Protein AF-A0A2V9Z0J6-F1 (afdb_monomer_lite)

Secondary structure (DSSP, 8-state):
-HHHHHHHHHHHHHHHHHHGGG--SHHHHHHHHHHHHHHHHHHHHHHHHHHHHHS-HHHHHHHHHHHHHHHHHHHHHHHHHHHHHHHHH-TTHHHHHHHHHHHHHHHHHHHSPPPPTTTT--SPP-HHHH-HHHHTT-HHHHHHHHHHHHHHHHHHHHHHHHHHHHHHHH---TT--

Radius of gyration: 19.75 Å; chains: 1; bounding box: 52×32×48 Å

Foldseek 3Di:
DLLLLLLVLLLQLLVLLLCCLVDDDPVSNVVSVVSNVVSVVSCVVRVLQQQQLVDAPVCSVVSVVVVVVCVVVCVVVLVVVQVVCCVPVNNSRS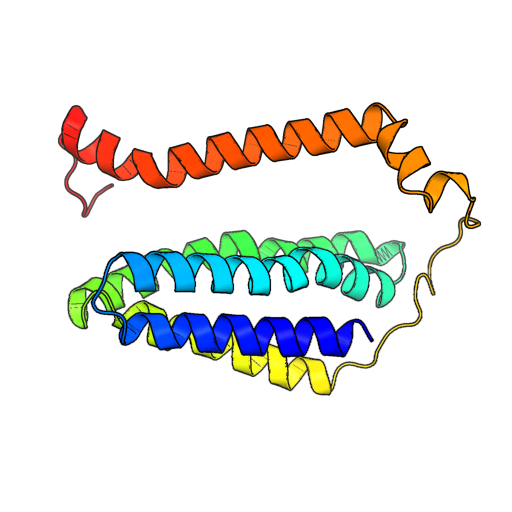SNVVSVVSNVVSVVSVVDDRGDGCPNPPDDDDPLVPDPVNLVPDVVNVCVVVVVVVVVVVVVVCVVCVLVCCCPVVVDDSVRD

Structure (mmCIF, N/CA/C/O backbone):
data_AF-A0A2V9Z0J6-F1
#
_entry.id   AF-A0A2V9Z0J6-F1
#
loop_
_atom_site.group_PDB
_atom_site.id
_atom_site.type_symbol
_atom_site.label_atom_id
_atom_site.label_alt_id
_atom_site.label_comp_id
_atom_site.label_asym_id
_atom_site.label_entity_id
_atom_site.label_seq_id
_atom_site.pdbx_PDB_ins_code
_atom_site.Cartn_x
_atom_site.Cartn_y
_atom_site.Cartn_z
_atom_site.occupancy
_atom_site.B_iso_or_equiv
_atom_site.auth_seq_id
_atom_site.auth_comp_id
_atom_site.auth_asym_id
_atom_site.auth_atom_id
_atom_site.pdbx_PDB_model_num
ATOM 1 N N . SER A 1 1 ? -18.120 6.192 2.883 1.00 84.44 1 SER A N 1
ATOM 2 C CA . SER A 1 1 ? -18.011 4.731 3.085 1.00 84.44 1 SER A CA 1
ATOM 3 C C . SER A 1 1 ? -16.566 4.330 2.856 1.00 84.44 1 SER A C 1
ATOM 5 O O . SER A 1 1 ? -15.994 4.741 1.849 1.00 84.44 1 SER A O 1
ATOM 7 N N . ARG A 1 2 ? -15.948 3.617 3.806 1.00 89.06 2 ARG A N 1
ATOM 8 C CA . ARG A 1 2 ? -14.545 3.179 3.700 1.00 89.06 2 ARG A CA 1
ATOM 9 C C . ARG A 1 2 ? -14.374 2.149 2.594 1.00 89.06 2 ARG A C 1
ATOM 11 O O . ARG A 1 2 ? -13.389 2.219 1.867 1.00 89.06 2 ARG A O 1
ATOM 18 N N . ARG A 1 3 ? -15.375 1.287 2.401 1.00 91.69 3 ARG A N 1
ATOM 19 C CA . ARG A 1 3 ? -15.438 0.324 1.299 1.00 91.69 3 ARG A CA 1
ATOM 20 C C . ARG A 1 3 ? -15.219 0.986 -0.059 1.00 91.69 3 ARG A C 1
ATOM 22 O O . ARG A 1 3 ? -14.385 0.535 -0.834 1.00 91.69 3 ARG A O 1
ATOM 29 N N . LEU A 1 4 ? -15.943 2.074 -0.337 1.00 91.75 4 LEU A N 1
ATOM 30 C CA . LEU A 1 4 ? -15.812 2.788 -1.610 1.00 91.75 4 LEU A CA 1
ATOM 31 C C . LEU A 1 4 ? -14.433 3.425 -1.782 1.00 91.75 4 LEU A C 1
ATOM 33 O O . LEU A 1 4 ? -13.906 3.409 -2.886 1.00 91.75 4 LEU A O 1
ATOM 37 N N . ILE A 1 5 ? -13.833 3.951 -0.711 1.00 92.75 5 ILE A N 1
ATOM 38 C CA . ILE A 1 5 ? -12.494 4.548 -0.796 1.00 92.75 5 ILE A CA 1
ATOM 39 C C . ILE A 1 5 ? -11.451 3.470 -1.107 1.00 92.75 5 ILE A C 1
ATOM 41 O O . ILE A 1 5 ? -10.625 3.672 -1.990 1.00 92.75 5 ILE A O 1
ATOM 45 N N . ILE A 1 6 ? -11.534 2.308 -0.449 1.00 93.25 6 ILE A N 1
ATOM 46 C CA . ILE A 1 6 ? -10.669 1.153 -0.730 1.00 93.25 6 ILE A CA 1
ATOM 47 C C . ILE A 1 6 ? -10.839 0.704 -2.189 1.00 93.25 6 ILE A C 1
ATOM 49 O O . ILE A 1 6 ? -9.846 0.530 -2.891 1.00 93.25 6 ILE A O 1
ATOM 53 N N . ALA A 1 7 ? -12.080 0.550 -2.662 1.00 93.50 7 ALA A N 1
ATOM 54 C CA . ALA A 1 7 ? -12.358 0.087 -4.021 1.00 93.50 7 ALA A CA 1
ATOM 55 C C . ALA A 1 7 ? -11.883 1.083 -5.094 1.00 93.50 7 ALA A C 1
ATOM 57 O O . ALA A 1 7 ? -11.224 0.685 -6.052 1.00 93.50 7 ALA A O 1
ATOM 58 N N . LEU A 1 8 ? -12.176 2.377 -4.926 1.00 93.50 8 LEU A N 1
ATOM 59 C CA . LEU A 1 8 ? -11.741 3.424 -5.855 1.00 93.50 8 LEU A CA 1
ATOM 60 C C . LEU A 1 8 ? -10.223 3.605 -5.834 1.00 93.50 8 LEU A C 1
ATOM 62 O O . LEU A 1 8 ? -9.625 3.757 -6.895 1.00 93.50 8 LEU A O 1
ATOM 66 N N . GLY A 1 9 ? -9.600 3.546 -4.655 1.00 93.19 9 GLY A N 1
ATOM 67 C CA . GLY A 1 9 ? -8.147 3.581 -4.507 1.00 93.19 9 GLY A CA 1
ATOM 68 C C . GLY A 1 9 ? -7.477 2.419 -5.238 1.00 93.19 9 GLY A C 1
ATOM 69 O O . GLY A 1 9 ? -6.580 2.652 -6.048 1.00 93.19 9 GLY A O 1
ATOM 70 N N . ALA A 1 10 ? -7.975 1.195 -5.023 1.00 93.50 10 ALA A N 1
ATOM 71 C CA . ALA A 1 10 ? -7.508 -0.020 -5.694 1.00 93.50 10 ALA A CA 1
ATOM 72 C C . ALA A 1 10 ? -7.651 0.057 -7.211 1.00 93.50 10 ALA A C 1
ATOM 74 O O . ALA A 1 10 ? -6.696 -0.198 -7.942 1.00 93.50 10 ALA A O 1
ATOM 75 N N . PHE A 1 11 ? -8.817 0.489 -7.689 1.00 94.38 11 PHE A N 1
ATOM 76 C CA . PHE A 1 11 ? -9.059 0.679 -9.113 1.00 94.38 11 PHE A CA 1
ATOM 77 C C . PHE A 1 11 ? -8.111 1.727 -9.715 1.00 94.38 11 PHE A C 1
ATOM 79 O O . PHE A 1 11 ? -7.508 1.496 -10.765 1.00 94.38 11 PHE A O 1
ATOM 86 N N . ALA A 1 12 ? -7.946 2.866 -9.036 1.00 93.75 12 ALA A N 1
ATOM 87 C CA . ALA A 1 12 ? -7.105 3.961 -9.497 1.00 93.75 12 ALA A CA 1
ATOM 88 C C . ALA A 1 12 ? -5.625 3.560 -9.559 1.00 93.75 12 ALA A C 1
ATOM 90 O O . ALA A 1 12 ? -5.009 3.720 -10.616 1.00 93.75 12 ALA A O 1
ATOM 91 N N . TRP A 1 13 ? -5.045 2.995 -8.489 1.00 94.19 13 TRP A N 1
ATOM 92 C CA . TRP A 1 13 ? -3.629 2.604 -8.523 1.00 94.19 13 TRP A CA 1
ATOM 93 C C . TRP A 1 13 ? -3.385 1.482 -9.530 1.00 94.19 13 TRP A C 1
ATOM 95 O O . TRP A 1 13 ? -2.330 1.472 -10.166 1.00 94.19 13 TRP A O 1
ATOM 105 N N . SER A 1 14 ? -4.334 0.556 -9.709 1.00 94.12 14 SER A N 1
ATOM 106 C CA . SER A 1 14 ? -4.216 -0.515 -10.701 1.00 94.12 14 SER A CA 1
ATOM 107 C C . SER A 1 14 ? -4.211 0.041 -12.116 1.00 94.12 14 SER A C 1
ATOM 109 O O . SER A 1 14 ? -3.349 -0.331 -12.913 1.00 94.12 14 SER A O 1
ATOM 111 N N . GLY A 1 15 ? -5.107 0.985 -12.414 1.00 94.38 15 GLY A N 1
ATOM 112 C CA . GLY A 1 15 ? -5.129 1.684 -13.697 1.00 94.38 15 GLY A CA 1
ATOM 113 C C . GLY A 1 15 ? -3.823 2.425 -13.968 1.00 94.38 15 GLY A C 1
ATOM 114 O O . GLY A 1 15 ? -3.208 2.228 -15.014 1.00 94.38 15 GLY A O 1
ATOM 115 N N . VAL A 1 16 ? -3.338 3.210 -13.003 1.00 94.31 16 VAL A N 1
ATOM 116 C CA . VAL A 1 16 ? -2.062 3.934 -13.145 1.00 94.31 16 VAL A CA 1
ATOM 117 C C . VAL A 1 16 ? -0.875 2.968 -13.265 1.00 94.31 16 VAL A C 1
ATOM 119 O O . VAL A 1 16 ? 0.040 3.205 -14.056 1.00 94.31 16 VAL A O 1
ATOM 122 N N . THR A 1 17 ? -0.899 1.842 -12.549 1.00 93.50 17 THR A N 1
ATOM 123 C CA . THR A 1 17 ? 0.115 0.787 -12.674 1.00 93.50 17 THR A CA 1
ATOM 124 C C . THR A 1 17 ? 0.150 0.229 -14.093 1.00 93.50 17 THR A C 1
ATOM 126 O O . THR A 1 17 ? 1.233 0.185 -14.672 1.00 93.50 17 THR A O 1
ATOM 129 N N . LEU A 1 18 ? -0.998 -0.093 -14.699 1.00 93.44 18 LEU A N 1
ATOM 130 C CA . LEU A 1 18 ? -1.055 -0.535 -16.099 1.00 93.44 18 LEU A CA 1
ATOM 131 C C . LEU A 1 18 ? -0.538 0.533 -17.071 1.00 93.44 18 LEU A C 1
ATOM 133 O O . LEU A 1 18 ? 0.217 0.215 -17.992 1.00 93.44 18 LEU A O 1
ATOM 137 N N . LEU A 1 19 ? -0.896 1.803 -16.845 1.00 91.06 19 LEU A N 1
ATOM 138 C CA . LEU A 1 19 ? -0.461 2.922 -17.689 1.00 91.06 19 LEU A CA 1
ATOM 139 C C . LEU A 1 19 ? 1.064 3.063 -17.746 1.00 91.06 19 LEU A C 1
ATOM 141 O O . LEU A 1 19 ? 1.592 3.537 -18.751 1.00 91.06 19 LEU A O 1
ATOM 145 N N . THR A 1 20 ? 1.781 2.581 -16.727 1.00 90.19 20 THR A N 1
ATOM 146 C CA . THR A 1 20 ? 3.251 2.516 -16.710 1.00 90.19 20 THR A CA 1
ATOM 147 C C . THR A 1 20 ? 3.835 1.895 -17.973 1.00 90.19 20 THR A C 1
ATOM 149 O O . THR A 1 20 ? 4.850 2.376 -18.478 1.00 90.19 20 THR A O 1
ATOM 152 N N . ALA A 1 21 ? 3.209 0.837 -18.492 1.00 89.25 21 ALA A N 1
ATOM 153 C CA . ALA A 1 21 ? 3.713 0.128 -19.661 1.00 89.25 21 ALA A CA 1
ATOM 154 C C . ALA A 1 21 ? 3.747 1.019 -20.917 1.00 89.25 21 ALA A C 1
ATOM 156 O O . ALA A 1 21 ? 4.531 0.765 -21.825 1.00 89.25 21 ALA A O 1
ATOM 157 N N . PHE A 1 22 ? 2.966 2.099 -20.960 1.00 90.06 22 PHE A N 1
ATOM 158 C CA . PHE A 1 22 ? 2.857 2.996 -22.115 1.00 90.06 22 PHE A CA 1
ATOM 159 C C . PHE A 1 22 ? 3.637 4.304 -21.944 1.00 90.06 22 PHE A C 1
ATOM 161 O O . PHE A 1 22 ? 3.583 5.183 -22.804 1.00 90.06 22 PHE A O 1
ATOM 168 N N . VAL A 1 23 ? 4.382 4.450 -20.849 1.00 91.75 23 VAL A N 1
ATOM 169 C CA . VAL A 1 23 ? 5.184 5.645 -20.586 1.00 91.75 23 VAL A CA 1
ATOM 170 C C . VAL A 1 23 ? 6.503 5.597 -21.361 1.00 91.75 23 VAL A C 1
ATOM 172 O O . VAL A 1 23 ? 7.165 4.559 -21.427 1.00 91.75 23 VAL A O 1
ATOM 175 N N . HIS A 1 24 ? 6.885 6.740 -21.940 1.00 90.31 24 HIS A N 1
ATOM 176 C CA . HIS A 1 24 ? 8.091 6.899 -22.766 1.00 90.31 24 HIS A CA 1
ATOM 177 C C . HIS A 1 24 ? 9.022 8.031 -22.304 1.00 90.31 24 HIS A C 1
ATOM 179 O O . HIS A 1 24 ? 10.108 8.176 -22.855 1.00 90.31 24 HIS A O 1
ATOM 185 N N . SER A 1 25 ? 8.633 8.817 -21.295 1.00 93.75 25 SER A N 1
ATOM 186 C CA . SER A 1 25 ? 9.446 9.904 -20.741 1.00 93.75 25 SER A CA 1
ATOM 187 C C . SER A 1 25 ? 9.616 9.763 -19.231 1.00 93.75 25 SER A C 1
ATOM 189 O O . SER A 1 25 ? 8.774 9.180 -18.543 1.00 93.75 25 SER A O 1
ATOM 191 N N . TYR A 1 26 ? 10.717 10.308 -18.713 1.00 91.38 26 TYR A N 1
ATOM 192 C CA . TYR A 1 26 ? 11.016 10.288 -17.284 1.00 91.38 26 TYR A CA 1
ATOM 193 C C . TYR A 1 26 ? 9.963 11.048 -16.468 1.00 91.38 26 TYR A C 1
ATOM 195 O O . TYR A 1 26 ? 9.464 10.516 -15.482 1.00 91.38 26 TYR A O 1
ATOM 203 N N . ASP A 1 27 ? 9.554 12.237 -16.914 1.00 94.81 27 ASP A N 1
ATOM 204 C CA . ASP A 1 27 ? 8.589 13.066 -16.180 1.00 94.81 27 ASP A CA 1
ATOM 205 C C . ASP A 1 27 ? 7.222 12.385 -16.062 1.00 94.81 27 ASP A C 1
ATOM 207 O O . ASP A 1 27 ? 6.603 12.386 -14.997 1.00 94.81 27 ASP A O 1
ATOM 211 N N . ALA A 1 28 ? 6.775 11.714 -17.128 1.00 92.69 28 ALA A N 1
ATOM 212 C CA . ALA A 1 28 ? 5.559 10.910 -17.082 1.00 92.69 28 ALA A CA 1
ATOM 213 C C . ALA A 1 28 ? 5.720 9.689 -16.158 1.00 92.69 28 ALA A C 1
ATOM 215 O O . ALA A 1 28 ? 4.771 9.298 -15.474 1.00 92.69 28 ALA A O 1
ATOM 216 N N . LEU A 1 29 ? 6.921 9.105 -16.090 1.00 91.06 29 LEU A N 1
ATOM 217 C CA . LEU A 1 29 ? 7.227 7.988 -15.195 1.00 91.06 29 LEU A CA 1
ATOM 218 C C . LEU A 1 29 ? 7.291 8.426 -13.725 1.00 91.06 29 LEU A C 1
ATOM 220 O O . LEU A 1 29 ? 6.934 7.638 -12.848 1.00 91.06 29 LEU A O 1
ATOM 224 N N . LEU A 1 30 ? 7.709 9.661 -13.457 1.00 93.00 30 LEU A N 1
ATOM 225 C CA . LEU A 1 30 ? 7.683 10.267 -12.132 1.00 93.00 30 LEU A CA 1
ATOM 226 C C . LEU A 1 30 ? 6.241 10.563 -11.708 1.00 93.00 30 LEU A C 1
ATOM 228 O O . LEU A 1 30 ? 5.802 10.070 -10.671 1.00 93.00 30 LEU A O 1
ATOM 232 N N . LEU A 1 31 ? 5.481 11.271 -12.551 1.00 93.75 31 LEU A N 1
ATOM 233 C CA . LEU A 1 31 ? 4.086 11.622 -12.276 1.00 93.75 31 LEU A CA 1
ATOM 234 C C . LEU A 1 31 ? 3.236 10.380 -11.992 1.00 93.75 31 LEU A C 1
ATOM 236 O O . LEU A 1 31 ? 2.510 10.337 -11.000 1.00 93.75 31 LEU A O 1
ATOM 240 N N . ARG A 1 32 ? 3.351 9.336 -12.822 1.00 91.88 32 ARG A N 1
ATOM 241 C CA . ARG A 1 32 ? 2.600 8.094 -12.592 1.00 91.88 32 ARG A CA 1
ATOM 242 C C . ARG A 1 32 ? 3.000 7.409 -11.285 1.00 91.88 32 ARG A C 1
ATOM 244 O O . ARG A 1 32 ? 2.118 6.913 -10.598 1.00 91.88 32 ARG A O 1
ATOM 251 N N . HIS A 1 33 ? 4.281 7.395 -10.899 1.00 90.19 33 HIS A N 1
ATOM 252 C CA . HIS A 1 33 ? 4.689 6.817 -9.610 1.00 90.19 33 HIS A CA 1
ATOM 253 C C . HIS A 1 33 ? 4.101 7.596 -8.437 1.00 90.19 33 HIS A C 1
ATOM 255 O O . HIS A 1 33 ? 3.635 6.986 -7.476 1.00 90.19 33 HIS A O 1
ATOM 261 N N . THR A 1 34 ? 4.069 8.926 -8.532 1.00 93.12 34 THR A N 1
ATOM 262 C CA . THR A 1 34 ? 3.400 9.765 -7.535 1.00 93.12 34 THR A CA 1
ATOM 263 C C . THR A 1 34 ? 1.921 9.396 -7.420 1.00 93.12 34 THR A C 1
ATOM 265 O O . THR A 1 34 ? 1.426 9.200 -6.313 1.00 93.12 34 THR A O 1
ATOM 268 N N . LEU A 1 35 ? 1.224 9.231 -8.548 1.00 93.00 35 LEU A N 1
ATOM 269 C CA . LEU A 1 35 ? -0.192 8.851 -8.563 1.00 93.00 35 LEU A CA 1
ATOM 270 C C . LEU A 1 35 ? -0.446 7.446 -7.993 1.00 93.00 35 LEU A C 1
ATOM 272 O O . LEU A 1 35 ? -1.408 7.272 -7.244 1.00 93.00 35 LEU A O 1
ATOM 276 N N . VAL A 1 36 ? 0.415 6.464 -8.292 1.00 92.75 36 VAL A N 1
ATOM 277 C CA . VAL A 1 36 ? 0.342 5.130 -7.665 1.00 92.75 36 VAL A CA 1
ATOM 278 C C . VAL A 1 36 ? 0.469 5.254 -6.148 1.00 92.75 36 VAL A C 1
ATOM 280 O O . VAL A 1 36 ? -0.377 4.721 -5.434 1.00 92.75 36 VAL A O 1
ATOM 283 N N . GLY A 1 37 ? 1.453 6.016 -5.656 1.00 90.81 37 GLY A N 1
ATOM 284 C CA . GLY A 1 37 ? 1.658 6.215 -4.219 1.00 90.81 37 GLY A CA 1
ATOM 285 C C . GLY A 1 37 ? 0.466 6.882 -3.523 1.00 90.81 37 GLY A C 1
ATOM 286 O O . GLY A 1 37 ? 0.082 6.472 -2.429 1.00 90.81 37 GLY A O 1
ATOM 287 N N . VAL A 1 38 ? -0.177 7.862 -4.169 1.00 90.19 38 VAL A N 1
ATOM 288 C CA . VAL A 1 38 ? -1.414 8.481 -3.655 1.00 90.19 38 VAL A CA 1
ATOM 289 C C . VAL A 1 38 ? -2.545 7.453 -3.551 1.00 90.19 38 VAL A C 1
ATOM 291 O O . VAL A 1 38 ? -3.244 7.406 -2.536 1.00 90.19 38 VAL A O 1
ATOM 294 N N . GLY A 1 39 ? -2.715 6.609 -4.572 1.00 88.25 39 GLY A N 1
ATOM 295 C CA . GLY A 1 39 ? -3.711 5.536 -4.559 1.00 88.25 39 GLY A CA 1
ATOM 296 C C . GLY A 1 39 ? -3.448 4.515 -3.450 1.00 88.25 39 GLY A C 1
ATOM 297 O O . GLY A 1 39 ? -4.349 4.200 -2.673 1.00 88.25 39 GLY A O 1
ATOM 298 N N . GLU A 1 40 ? -2.208 4.051 -3.322 1.00 90.56 40 GLU A N 1
ATOM 299 C CA . GLU A 1 40 ? -1.795 3.066 -2.317 1.00 90.56 40 GLU A CA 1
ATOM 300 C C . GLU A 1 40 ? -1.961 3.588 -0.879 1.00 90.56 40 GLU A C 1
ATOM 302 O O . GLU A 1 40 ? -2.443 2.865 -0.001 1.00 90.56 40 GLU A O 1
ATOM 307 N N . ALA A 1 41 ? -1.669 4.873 -0.639 1.00 89.50 41 ALA A N 1
ATOM 308 C CA . ALA A 1 41 ? -1.833 5.502 0.672 1.00 89.50 41 ALA A CA 1
ATOM 309 C C . ALA A 1 41 ? -3.275 5.399 1.202 1.00 89.50 41 ALA A C 1
ATOM 311 O O . ALA A 1 41 ? -3.489 5.204 2.404 1.00 89.50 41 ALA A O 1
ATOM 312 N N . SER A 1 42 ? -4.275 5.472 0.317 1.00 88.06 42 SER A N 1
ATOM 313 C CA . SER A 1 42 ? -5.684 5.314 0.703 1.00 88.06 42 SER A CA 1
ATOM 314 C C . SER A 1 42 ? -5.981 3.917 1.266 1.00 88.06 42 SER A C 1
ATOM 316 O O . SER A 1 42 ? -6.710 3.775 2.249 1.00 88.06 42 SER A O 1
ATOM 318 N N . PHE A 1 43 ? -5.360 2.878 0.707 1.00 89.69 43 PHE A N 1
ATOM 319 C CA . PHE A 1 43 ? -5.545 1.503 1.154 1.00 89.69 43 PHE A CA 1
ATOM 320 C C . PHE A 1 43 ? -4.812 1.220 2.453 1.00 89.69 43 PHE A C 1
ATOM 322 O O . PHE A 1 43 ? -5.408 0.655 3.370 1.00 89.69 43 PHE A O 1
ATOM 329 N N . VAL A 1 44 ? -3.546 1.628 2.548 1.00 89.00 44 VAL A N 1
ATOM 330 C CA . VAL A 1 44 ? -2.708 1.360 3.727 1.00 89.00 44 VAL A CA 1
ATOM 331 C C . VAL A 1 44 ? -3.282 2.028 4.979 1.00 89.00 44 VAL A C 1
ATOM 333 O O . VAL A 1 44 ? -3.210 1.461 6.068 1.00 89.00 44 VAL A O 1
ATOM 336 N N . THR A 1 45 ? -3.902 3.200 4.832 1.00 90.06 45 THR A N 1
ATOM 337 C CA . THR A 1 45 ? -4.497 3.936 5.958 1.00 90.06 45 THR A CA 1
ATOM 338 C C . THR A 1 45 ? -5.862 3.391 6.381 1.00 90.06 45 THR A C 1
ATOM 340 O O . THR A 1 45 ? -6.148 3.318 7.576 1.00 90.06 45 THR A O 1
ATOM 343 N N . ILE A 1 46 ? -6.713 2.982 5.434 1.00 92.12 46 ILE A N 1
ATOM 344 C CA . ILE A 1 46 ? -8.112 2.633 5.729 1.00 92.12 46 ILE A CA 1
ATOM 345 C C . ILE A 1 46 ? -8.290 1.135 5.987 1.00 92.12 46 ILE A C 1
ATOM 347 O O . ILE A 1 46 ? -9.032 0.757 6.898 1.00 92.12 46 ILE A O 1
ATOM 351 N N . SER A 1 47 ? -7.614 0.272 5.229 1.00 92.75 47 SER A N 1
ATOM 352 C CA . SER A 1 47 ? -7.866 -1.176 5.239 1.00 92.75 47 SER A CA 1
ATOM 353 C C . SER A 1 47 ? -7.632 -1.845 6.595 1.00 92.75 47 SER A C 1
ATOM 355 O O . SER A 1 47 ? -8.501 -2.617 7.001 1.00 92.75 47 SER A O 1
ATOM 357 N N . PRO A 1 48 ? -6.565 -1.533 7.362 1.00 92.50 48 PRO A N 1
ATOM 358 C CA . PRO A 1 48 ? -6.387 -2.119 8.691 1.00 92.50 48 PRO A CA 1
ATOM 359 C C . PRO A 1 48 ? -7.543 -1.780 9.639 1.00 92.50 48 PRO A C 1
ATOM 361 O O . PRO A 1 48 ? -8.006 -2.646 10.376 1.00 92.50 48 PRO A O 1
ATOM 364 N N . THR A 1 49 ? -8.059 -0.545 9.583 1.00 91.75 49 THR A N 1
ATOM 365 C CA . THR A 1 49 ? -9.204 -0.119 10.409 1.00 91.75 49 THR A CA 1
ATOM 366 C C . THR A 1 49 ? -10.504 -0.792 9.973 1.00 91.75 49 THR A C 1
ATOM 368 O O . THR A 1 49 ? -11.308 -1.186 10.808 1.00 91.75 49 THR A O 1
ATOM 371 N N . PHE A 1 50 ? -10.692 -0.983 8.665 1.00 93.19 50 PHE A N 1
ATOM 372 C CA . PHE A 1 50 ? -11.849 -1.682 8.114 1.00 93.19 50 PHE A CA 1
ATOM 373 C C . PHE A 1 50 ? -11.862 -3.158 8.535 1.00 93.19 50 PHE A C 1
ATOM 375 O O . PHE A 1 50 ? -12.882 -3.668 8.989 1.00 93.19 50 PHE A O 1
ATOM 382 N N . VAL A 1 51 ? -10.710 -3.829 8.451 1.00 92.69 51 VAL A N 1
ATOM 383 C CA . VAL A 1 51 ? -10.540 -5.208 8.923 1.00 92.69 51 VAL A CA 1
ATOM 384 C C . VAL A 1 51 ? -10.731 -5.292 10.439 1.00 92.69 51 VAL A C 1
ATOM 386 O O . VAL A 1 51 ? -11.393 -6.208 10.916 1.00 92.69 51 VAL A O 1
ATOM 389 N N . ALA A 1 52 ? -10.200 -4.338 11.205 1.00 91.44 52 ALA A N 1
ATOM 390 C CA . ALA A 1 52 ? -10.333 -4.322 12.660 1.00 91.44 52 ALA A CA 1
ATOM 391 C C . ALA A 1 52 ? -11.788 -4.200 13.139 1.00 91.44 52 ALA A C 1
ATOM 393 O O . ALA A 1 52 ? -12.127 -4.776 14.174 1.00 91.44 52 ALA A O 1
ATOM 394 N N . ASP A 1 53 ? -12.632 -3.498 12.382 1.00 92.00 53 ASP A N 1
ATOM 395 C CA . ASP A 1 53 ? -14.053 -3.358 12.694 1.00 92.00 53 ASP A CA 1
ATOM 396 C C . ASP A 1 53 ? -14.867 -4.602 12.333 1.00 92.00 53 ASP A C 1
ATOM 398 O O . ASP A 1 53 ? -15.899 -4.834 12.943 1.00 92.00 53 ASP A O 1
ATOM 402 N N . LEU A 1 54 ? -14.417 -5.447 11.401 1.00 91.25 54 LEU A N 1
ATOM 403 C CA . LEU A 1 54 ? -15.131 -6.679 11.028 1.00 91.25 54 LEU A CA 1
ATOM 404 C C . LEU A 1 54 ? -15.020 -7.802 12.067 1.00 91.25 54 LEU A C 1
ATOM 406 O O . LEU A 1 54 ? -15.808 -8.747 12.029 1.00 91.25 54 LEU A O 1
ATOM 410 N N . PHE A 1 55 ? -14.044 -7.732 12.975 1.00 92.25 55 PHE A N 1
ATOM 411 C CA . PHE A 1 55 ? -13.735 -8.828 13.889 1.00 92.25 55 PHE A CA 1
ATOM 412 C C . PHE A 1 55 ? -13.650 -8.363 15.348 1.00 92.25 55 PHE A C 1
ATOM 414 O O . PHE A 1 55 ? -13.108 -7.291 15.626 1.00 92.25 55 PHE A O 1
ATOM 421 N N . PRO A 1 56 ? -14.105 -9.198 16.301 1.00 91.88 56 PRO A N 1
ATOM 422 C CA . PRO A 1 56 ? -13.993 -8.894 17.721 1.00 91.88 56 PRO A CA 1
ATOM 423 C C . PRO A 1 56 ? -12.527 -8.829 18.166 1.00 91.88 56 PRO A C 1
ATOM 425 O O . PRO A 1 56 ? -11.656 -9.497 17.594 1.00 91.88 56 PRO A O 1
ATOM 428 N N . GLU A 1 57 ? -12.267 -8.078 19.239 1.00 89.19 57 GLU A N 1
ATOM 429 C CA . GLU A 1 57 ? -10.924 -7.820 19.782 1.00 89.19 57 GLU A CA 1
ATOM 430 C C . GLU A 1 57 ? -10.099 -9.104 19.996 1.00 89.19 57 GLU A C 1
ATOM 432 O O . GLU A 1 57 ? -8.923 -9.148 19.634 1.00 89.19 57 GLU A O 1
ATOM 437 N N . SER A 1 58 ? -10.730 -10.195 20.452 1.00 91.62 58 SER A N 1
ATOM 438 C CA . SER A 1 58 ? -10.070 -11.488 20.698 1.00 91.62 58 SER A CA 1
ATOM 439 C C . SER A 1 58 ? -9.491 -12.159 19.446 1.00 91.62 58 SER A C 1
ATOM 441 O O . SER A 1 58 ? -8.570 -12.969 19.550 1.00 91.62 58 SER A O 1
ATOM 443 N N . LYS A 1 59 ? -10.006 -11.831 18.253 1.00 93.31 59 LYS A N 1
ATOM 444 C CA . LYS A 1 59 ? -9.534 -12.365 16.960 1.00 93.31 59 LYS A CA 1
ATOM 445 C C . LYS A 1 59 ? -8.778 -11.326 16.128 1.00 93.31 59 LYS A C 1
ATOM 447 O O . LYS A 1 59 ? -8.042 -11.714 15.218 1.00 93.31 59 LYS A O 1
ATOM 452 N N . ARG A 1 60 ? -8.924 -10.033 16.445 1.00 92.31 60 ARG A N 1
ATOM 453 C CA . ARG A 1 60 ? -8.389 -8.894 15.678 1.00 92.31 60 ARG A CA 1
ATOM 454 C C . ARG A 1 60 ? -6.888 -9.023 15.406 1.00 92.31 60 ARG A C 1
ATOM 456 O O . ARG A 1 60 ? -6.466 -8.860 14.266 1.00 92.31 60 ARG A O 1
ATOM 463 N N . GLY A 1 61 ? -6.097 -9.410 16.411 1.00 93.50 61 GLY A N 1
ATOM 464 C CA . GLY A 1 61 ? -4.649 -9.604 16.256 1.00 93.50 61 GLY A CA 1
ATOM 465 C C . GLY A 1 61 ? -4.279 -10.675 15.220 1.00 93.50 61 GLY A C 1
ATOM 466 O O . GLY A 1 61 ? -3.422 -10.442 14.372 1.00 93.50 61 GLY A O 1
ATOM 467 N N . ARG A 1 62 ? -4.970 -11.825 15.222 1.00 95.81 62 ARG A N 1
ATOM 468 C CA . ARG A 1 62 ? -4.727 -12.909 14.253 1.00 95.81 62 ARG A CA 1
ATOM 469 C C . ARG A 1 62 ? -5.106 -12.492 12.835 1.00 95.81 62 ARG A C 1
ATOM 471 O O . ARG A 1 62 ? -4.363 -12.779 11.901 1.00 95.81 62 ARG A O 1
ATOM 478 N N . VAL A 1 63 ? -6.248 -11.825 12.674 1.00 95.31 63 VAL A N 1
ATOM 479 C CA . VAL A 1 63 ? -6.718 -11.381 11.354 1.00 95.31 63 VAL A CA 1
ATOM 480 C C . VAL A 1 63 ? -5.798 -10.302 10.785 1.00 95.31 63 VAL A C 1
ATOM 482 O O . VAL A 1 63 ? -5.414 -10.393 9.622 1.00 95.31 63 VAL A O 1
ATOM 485 N N . LEU A 1 64 ? -5.375 -9.332 11.601 1.00 95.00 64 LEU A N 1
ATOM 486 C CA . LEU A 1 64 ? -4.388 -8.335 11.181 1.00 95.00 64 LEU A CA 1
ATOM 487 C C . LEU A 1 64 ? -3.030 -8.973 10.868 1.00 95.00 64 LEU A C 1
ATOM 489 O O . LEU A 1 64 ? -2.380 -8.562 9.914 1.00 95.00 64 LEU A O 1
ATOM 493 N N . GLY A 1 65 ? -2.625 -10.013 11.602 1.00 95.81 65 GLY A N 1
ATOM 494 C CA . GLY A 1 65 ? -1.442 -10.805 11.264 1.00 95.81 65 GLY A CA 1
ATOM 495 C C . GLY A 1 65 ? -1.530 -11.400 9.856 1.00 95.81 65 GLY A C 1
ATOM 496 O O . GLY A 1 65 ? -0.623 -11.207 9.053 1.00 95.81 65 GLY A O 1
ATOM 497 N N . VAL A 1 66 ? -2.651 -12.049 9.519 1.00 95.81 66 VAL A N 1
ATOM 498 C CA . VAL A 1 66 ? -2.895 -12.579 8.162 1.00 95.81 66 VAL A CA 1
ATOM 499 C C . VAL A 1 66 ? -2.926 -11.463 7.117 1.00 95.81 66 VAL A C 1
ATOM 501 O O . VAL A 1 66 ? -2.356 -11.622 6.042 1.00 95.81 66 VAL A O 1
ATOM 504 N N . PHE A 1 67 ? -3.536 -10.320 7.435 1.00 94.00 67 PHE A N 1
ATOM 505 C CA . PHE A 1 67 ? -3.556 -9.154 6.553 1.00 94.00 67 PHE A CA 1
ATOM 506 C C . PHE A 1 67 ? -2.138 -8.644 6.249 1.00 94.00 67 PHE A C 1
ATOM 508 O O . PHE A 1 67 ? -1.790 -8.449 5.087 1.00 94.00 67 PHE A O 1
ATOM 515 N N . TYR A 1 68 ? -1.287 -8.488 7.266 1.00 94.31 68 TYR A N 1
ATOM 516 C CA . TYR A 1 68 ? 0.083 -8.000 7.086 1.00 94.31 68 TYR A CA 1
ATOM 517 C C . TYR A 1 68 ? 1.043 -9.043 6.500 1.00 94.31 68 TYR A C 1
ATOM 519 O O . TYR A 1 68 ? 2.044 -8.649 5.903 1.00 94.31 68 TYR A O 1
ATOM 527 N N . LEU A 1 69 ? 0.729 -10.345 6.570 1.00 96.00 69 LEU A N 1
ATOM 528 C CA . LEU A 1 69 ? 1.471 -11.387 5.842 1.00 96.00 69 LEU A CA 1
ATOM 529 C C . LEU A 1 69 ? 1.433 -11.189 4.320 1.00 96.00 69 LEU A C 1
ATOM 531 O O . LEU A 1 69 ? 2.335 -11.661 3.628 1.00 96.00 69 LEU A O 1
ATOM 535 N N . ALA A 1 70 ? 0.453 -10.450 3.794 1.00 92.31 70 ALA A N 1
ATOM 536 C CA . ALA A 1 70 ? 0.405 -10.111 2.377 1.00 92.31 70 ALA A CA 1
ATOM 537 C C . ALA A 1 70 ? 1.651 -9.337 1.904 1.00 92.31 70 ALA A C 1
ATOM 539 O O . ALA A 1 70 ? 2.053 -9.502 0.757 1.00 92.31 70 ALA A O 1
ATOM 540 N N . ILE A 1 71 ? 2.297 -8.545 2.773 1.00 92.06 71 ILE A N 1
ATOM 541 C CA . ILE A 1 71 ? 3.493 -7.757 2.425 1.00 92.06 71 ILE A CA 1
ATOM 542 C C . ILE A 1 71 ? 4.698 -8.665 2.106 1.00 92.06 71 ILE A C 1
ATOM 544 O O . ILE A 1 71 ? 5.191 -8.614 0.977 1.00 92.06 71 ILE A O 1
ATOM 548 N N . PRO A 1 72 ? 5.192 -9.517 3.031 1.00 93.69 72 PRO A N 1
ATOM 549 C CA . PRO A 1 72 ? 6.326 -10.391 2.737 1.00 93.69 72 PRO A CA 1
ATOM 550 C C . PRO A 1 72 ? 6.008 -11.426 1.653 1.00 93.69 72 PRO A C 1
ATOM 552 O O . PRO A 1 72 ? 6.874 -11.713 0.831 1.00 93.69 72 PRO A O 1
ATOM 555 N N . VAL A 1 73 ? 4.776 -11.948 1.592 1.00 95.19 73 VAL A N 1
ATOM 556 C CA . VAL A 1 73 ? 4.355 -12.857 0.509 1.00 95.19 73 VAL A CA 1
ATOM 557 C C . VAL A 1 73 ? 4.374 -12.136 -0.841 1.00 95.19 73 VAL A C 1
ATOM 559 O O . VAL A 1 73 ? 4.876 -12.679 -1.823 1.00 95.19 73 VAL A O 1
ATOM 562 N N . GLY A 1 74 ? 3.890 -10.893 -0.881 1.00 92.38 74 GLY A N 1
ATOM 563 C CA . GLY A 1 74 ? 3.931 -10.039 -2.063 1.00 92.38 74 GLY A CA 1
ATOM 564 C C . GLY A 1 74 ? 5.355 -9.802 -2.556 1.00 92.38 74 GLY A C 1
ATOM 565 O O . GLY A 1 74 ? 5.604 -9.955 -3.747 1.00 92.38 74 GLY A O 1
ATOM 566 N N . PHE A 1 75 ? 6.310 -9.521 -1.663 1.00 90.62 75 PHE A N 1
ATOM 567 C CA . PHE A 1 75 ? 7.726 -9.424 -2.039 1.00 90.62 75 PHE A CA 1
ATOM 568 C C . PHE A 1 75 ? 8.285 -10.754 -2.555 1.00 90.62 75 PHE A C 1
ATOM 570 O O . PHE A 1 75 ? 8.911 -10.783 -3.616 1.00 90.62 75 PHE A O 1
ATOM 577 N N . ALA A 1 76 ? 8.038 -11.853 -1.838 1.00 91.62 76 ALA A N 1
ATOM 578 C CA . ALA A 1 76 ? 8.557 -13.175 -2.185 1.00 91.62 76 ALA A CA 1
ATOM 579 C C . ALA A 1 76 ? 8.079 -13.661 -3.562 1.00 91.62 76 ALA A C 1
ATOM 581 O O . ALA A 1 76 ? 8.842 -14.297 -4.284 1.00 91.62 76 ALA A O 1
ATOM 582 N N . LEU A 1 77 ? 6.838 -13.343 -3.939 1.00 92.50 77 LEU A N 1
ATOM 583 C CA . LEU A 1 77 ? 6.287 -13.665 -5.258 1.00 92.50 77 LEU A CA 1
ATOM 584 C C . LEU A 1 77 ? 6.629 -12.598 -6.307 1.00 92.50 77 LEU A C 1
ATOM 586 O O . LEU A 1 77 ? 6.899 -12.924 -7.462 1.00 92.50 77 LEU A O 1
ATOM 590 N N . GLY A 1 78 ? 6.640 -11.326 -5.914 1.00 91.12 78 GLY A N 1
ATOM 591 C CA . GLY A 1 78 ? 6.822 -10.187 -6.806 1.00 91.12 78 GLY A CA 1
ATOM 592 C C . GLY A 1 78 ? 8.201 -10.138 -7.453 1.00 91.12 78 GLY A C 1
ATOM 593 O O . GLY A 1 78 ? 8.280 -9.909 -8.658 1.00 91.12 78 GLY A O 1
ATOM 594 N N . TYR A 1 79 ? 9.278 -10.398 -6.699 1.00 88.38 79 TYR A N 1
ATOM 595 C CA . TYR A 1 79 ? 10.635 -10.373 -7.259 1.00 88.38 79 TYR A CA 1
ATOM 596 C C . TYR A 1 79 ? 10.857 -11.451 -8.336 1.00 88.38 79 TYR A C 1
ATOM 598 O O . TYR A 1 79 ? 11.259 -11.078 -9.440 1.00 88.38 79 TYR A O 1
ATOM 606 N N . PRO A 1 80 ? 10.562 -12.750 -8.109 1.00 89.88 80 PRO A N 1
ATOM 607 C CA . PRO A 1 80 ? 10.747 -13.772 -9.138 1.00 89.88 80 PRO A CA 1
ATOM 608 C C . PRO A 1 80 ? 9.836 -13.575 -10.351 1.00 89.88 80 PRO A C 1
ATOM 610 O O . PRO A 1 80 ? 10.302 -13.685 -11.483 1.00 89.88 80 PRO A O 1
ATOM 613 N N . ILE A 1 81 ? 8.555 -13.247 -10.134 1.00 91.81 81 ILE A N 1
ATOM 614 C CA . ILE A 1 81 ? 7.601 -13.015 -11.230 1.00 91.81 81 ILE A CA 1
ATOM 615 C C . ILE A 1 81 ? 8.040 -11.792 -12.041 1.00 91.81 81 ILE A C 1
ATOM 617 O O . ILE A 1 81 ? 8.164 -11.867 -13.262 1.00 91.81 81 ILE A O 1
ATOM 621 N N . GLY A 1 82 ? 8.330 -10.674 -11.373 1.00 90.50 82 GLY A N 1
ATOM 622 C CA . GLY A 1 82 ? 8.791 -9.451 -12.023 1.00 90.50 82 GLY A CA 1
ATOM 623 C C . GLY A 1 82 ? 10.113 -9.643 -12.765 1.00 90.50 82 GLY A C 1
ATOM 624 O O . GLY A 1 82 ? 10.248 -9.168 -13.890 1.00 90.50 82 GLY A O 1
ATOM 625 N N . GLY A 1 83 ? 11.051 -10.390 -12.179 1.00 88.00 83 GLY A N 1
ATOM 626 C CA . GLY A 1 83 ? 12.318 -10.756 -12.806 1.00 88.00 83 GLY A CA 1
ATOM 627 C C . GLY A 1 83 ? 12.114 -11.588 -14.069 1.00 88.00 83 GLY A C 1
ATOM 628 O O . GLY A 1 83 ? 12.584 -11.193 -15.130 1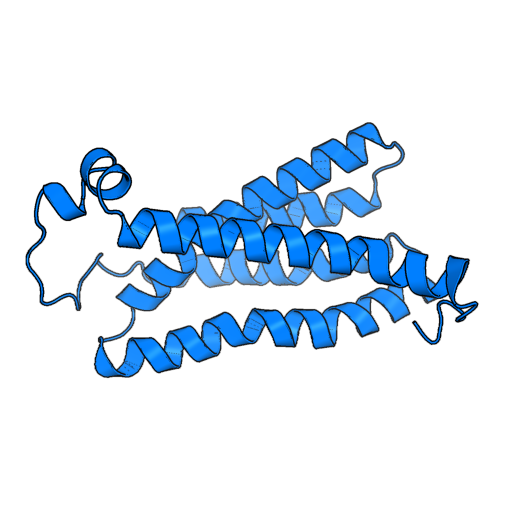.00 88.00 83 GLY A O 1
ATOM 629 N N . PHE A 1 84 ? 11.349 -12.680 -13.983 1.00 91.06 84 PHE A N 1
ATOM 630 C CA . PHE A 1 84 ? 11.051 -13.556 -15.120 1.00 91.06 84 PHE A CA 1
ATOM 631 C C . PHE A 1 84 ? 10.360 -12.806 -16.268 1.00 91.06 84 PHE A C 1
ATOM 633 O O . PHE A 1 84 ? 10.799 -12.859 -17.416 1.00 91.06 84 PHE A O 1
ATOM 640 N N . PHE A 1 85 ? 9.291 -12.059 -15.981 1.00 92.25 85 PHE A N 1
ATOM 641 C CA . PHE A 1 85 ? 8.594 -11.319 -17.034 1.00 92.25 85 PHE A CA 1
ATOM 642 C C . PHE A 1 85 ? 9.429 -10.153 -17.572 1.00 92.25 85 PHE A C 1
ATOM 644 O O . PHE A 1 85 ? 9.403 -9.887 -18.773 1.00 92.25 85 PHE A O 1
ATOM 651 N N . GLY A 1 86 ? 10.203 -9.493 -16.710 1.00 92.31 86 GLY A N 1
ATOM 652 C CA . GLY A 1 86 ? 11.098 -8.404 -17.087 1.00 92.31 86 GLY A CA 1
ATOM 653 C C . GLY A 1 86 ? 12.221 -8.841 -18.029 1.00 92.31 86 GLY A C 1
ATOM 654 O O . GLY A 1 86 ? 12.543 -8.106 -18.963 1.00 92.31 86 GLY A O 1
ATOM 655 N N . THR A 1 87 ? 12.789 -10.033 -17.824 1.00 89.44 87 THR A N 1
ATOM 656 C CA . THR A 1 87 ? 13.867 -10.572 -18.669 1.00 89.44 87 THR A CA 1
ATOM 657 C C . THR A 1 87 ? 13.354 -11.136 -19.991 1.00 89.44 87 THR A C 1
ATOM 659 O O . THR A 1 87 ? 13.984 -10.908 -21.021 1.00 89.44 87 THR A O 1
ATOM 662 N N . HIS A 1 88 ? 12.216 -11.840 -19.991 1.00 92.06 88 HIS A N 1
ATOM 663 C CA . HIS A 1 88 ? 11.702 -12.517 -21.190 1.00 92.06 88 HIS A CA 1
ATOM 664 C C . HIS A 1 88 ? 10.802 -11.642 -22.072 1.00 92.06 88 HIS A C 1
ATOM 666 O O . HIS A 1 88 ? 10.814 -11.792 -23.292 1.00 92.06 88 HIS A O 1
ATOM 672 N N . PHE A 1 89 ? 10.033 -10.725 -21.480 1.00 92.31 89 PHE A N 1
ATOM 673 C CA . PHE A 1 89 ? 9.039 -9.898 -22.183 1.00 92.31 89 PHE A CA 1
ATOM 674 C C . PHE A 1 89 ? 9.323 -8.391 -22.060 1.00 92.31 89 PHE A C 1
ATOM 676 O O . PHE A 1 89 ? 8.524 -7.556 -22.491 1.00 92.31 89 PHE A O 1
ATOM 683 N N . GLY A 1 90 ? 10.475 -8.034 -21.488 1.00 91.19 90 GLY A N 1
ATOM 684 C CA . GLY A 1 90 ? 10.914 -6.661 -21.276 1.00 91.19 90 GLY A CA 1
ATOM 685 C C . GLY A 1 90 ? 10.335 -6.019 -20.014 1.00 91.19 90 GLY A C 1
ATOM 686 O O . GLY A 1 90 ? 9.341 -6.455 -19.436 1.00 91.19 90 GLY A O 1
ATOM 687 N N . TRP A 1 91 ? 10.943 -4.905 -19.601 1.00 89.94 91 TRP A N 1
ATOM 688 C CA . TRP A 1 91 ? 10.657 -4.225 -18.328 1.00 89.94 91 TRP A CA 1
ATOM 689 C C . TRP A 1 91 ? 9.205 -3.743 -18.153 1.00 89.94 91 TRP A C 1
ATOM 691 O O . TRP A 1 91 ? 8.786 -3.445 -17.038 1.00 89.94 91 TRP A O 1
ATOM 701 N N . ARG A 1 92 ? 8.431 -3.656 -19.242 1.00 92.25 92 ARG A N 1
ATOM 702 C CA . ARG A 1 92 ? 7.024 -3.225 -19.230 1.00 92.25 92 ARG A CA 1
ATOM 703 C C . ARG A 1 92 ? 6.065 -4.328 -18.781 1.00 92.25 92 ARG A C 1
ATOM 705 O O . ARG A 1 92 ? 5.044 -4.021 -18.169 1.00 92.25 92 ARG A O 1
ATOM 712 N N . ALA A 1 93 ? 6.383 -5.593 -19.060 1.00 92.50 93 ALA A N 1
ATOM 713 C CA . ALA A 1 93 ? 5.486 -6.722 -18.816 1.00 92.50 93 ALA A CA 1
ATOM 714 C C . ALA A 1 93 ? 5.092 -6.913 -17.335 1.00 92.50 93 ALA A C 1
ATOM 716 O O . ALA A 1 93 ? 3.905 -7.125 -17.075 1.00 92.50 93 ALA A O 1
ATOM 717 N N . PRO A 1 94 ? 6.000 -6.758 -16.346 1.00 92.50 94 PRO A N 1
ATOM 718 C CA . PRO A 1 94 ? 5.633 -6.859 -14.933 1.00 92.50 94 PRO A CA 1
ATOM 719 C C . PRO A 1 94 ? 4.512 -5.901 -14.510 1.00 92.50 94 PRO A C 1
ATOM 721 O O . PRO A 1 94 ? 3.649 -6.284 -13.726 1.00 92.50 94 PRO A O 1
ATOM 724 N N . PHE A 1 95 ? 4.468 -4.683 -15.061 1.00 91.81 95 PHE A N 1
ATOM 725 C CA . PHE A 1 95 ? 3.437 -3.694 -14.726 1.00 91.81 95 PHE A CA 1
ATOM 726 C C . PHE A 1 95 ? 2.052 -4.080 -15.252 1.00 91.81 95 PHE A C 1
ATOM 728 O O . PHE A 1 95 ? 1.051 -3.826 -14.583 1.00 91.81 95 PHE A O 1
ATOM 735 N N . LEU A 1 96 ? 1.990 -4.731 -16.419 1.00 91.00 96 LEU A N 1
ATOM 736 C CA . LEU A 1 96 ? 0.731 -5.213 -16.993 1.00 91.00 96 LEU A CA 1
ATOM 737 C C . LEU A 1 96 ? 0.097 -6.306 -16.126 1.00 91.00 96 LEU A C 1
ATOM 739 O O . LEU A 1 96 ? -1.114 -6.325 -15.934 1.00 91.00 96 LEU A O 1
ATOM 743 N N . ILE A 1 97 ? 0.919 -7.194 -15.570 1.00 91.06 97 ILE A N 1
ATOM 744 C CA . ILE A 1 97 ? 0.442 -8.304 -14.740 1.00 91.06 97 ILE A CA 1
ATOM 745 C C . ILE A 1 97 ? 0.135 -7.815 -13.320 1.00 91.06 97 ILE A C 1
ATOM 747 O O . ILE A 1 97 ? -0.901 -8.167 -12.760 1.00 91.06 97 ILE A O 1
ATOM 751 N N . ALA A 1 98 ? 0.989 -6.956 -12.754 1.00 89.88 98 ALA A N 1
ATOM 752 C CA . ALA A 1 98 ? 0.836 -6.439 -11.393 1.00 89.88 98 ALA A CA 1
ATOM 753 C C . ALA A 1 98 ? -0.411 -5.558 -11.202 1.00 89.88 98 ALA A C 1
ATOM 755 O O . ALA A 1 98 ? -0.934 -5.474 -10.092 1.00 89.88 98 ALA A O 1
ATOM 756 N N . GLY A 1 99 ? -0.918 -4.920 -12.263 1.00 89.06 99 GLY A N 1
ATOM 757 C CA . GLY A 1 99 ? -2.144 -4.121 -12.190 1.00 89.06 99 GLY A CA 1
ATOM 758 C C . GLY A 1 99 ? -3.420 -4.955 -12.001 1.00 89.06 99 GLY A C 1
ATOM 759 O O . GLY A 1 99 ? -4.363 -4.486 -11.360 1.00 89.06 99 GLY A O 1
ATOM 760 N N . LEU A 1 100 ? -3.460 -6.193 -12.510 1.00 90.81 100 LEU A N 1
ATOM 761 C CA . LEU A 1 100 ? -4.678 -7.018 -12.551 1.00 90.81 100 LEU A CA 1
ATOM 762 C C . LEU A 1 100 ? -5.243 -7.382 -11.164 1.00 90.81 100 LEU A C 1
ATOM 764 O O . LEU A 1 100 ? -6.448 -7.199 -10.964 1.00 90.81 100 LEU A O 1
ATOM 768 N N . PRO A 1 101 ? -4.440 -7.838 -10.179 1.00 91.69 101 PRO A N 1
ATOM 769 C CA . PRO A 1 101 ? -4.958 -8.196 -8.859 1.00 91.69 101 PRO A CA 1
ATOM 770 C C . PRO A 1 101 ? -5.685 -7.055 -8.140 1.00 91.69 101 PRO A C 1
ATOM 772 O O . PRO A 1 101 ? -6.651 -7.306 -7.424 1.00 91.69 101 PRO A O 1
ATOM 775 N N . GLY A 1 102 ? -5.272 -5.799 -8.338 1.00 91.94 102 GLY A N 1
ATOM 776 C CA . GLY A 1 102 ? -5.944 -4.666 -7.695 1.00 91.94 102 GLY A CA 1
ATOM 777 C C . GLY A 1 102 ? -7.318 -4.348 -8.299 1.00 91.94 102 GLY A C 1
ATOM 778 O O . GLY A 1 102 ? -8.206 -3.921 -7.565 1.00 91.94 102 GLY A O 1
ATOM 779 N N . PHE A 1 103 ? -7.570 -4.671 -9.575 1.00 94.75 103 PHE A N 1
ATOM 780 C CA . PHE A 1 103 ? -8.933 -4.624 -10.124 1.00 94.75 103 PHE A CA 1
ATOM 781 C C . PHE A 1 103 ? -9.825 -5.699 -9.511 1.00 94.75 103 PHE A C 1
ATOM 783 O O . PHE A 1 103 ? -10.959 -5.407 -9.141 1.00 94.75 103 PHE A O 1
ATOM 790 N N . ILE A 1 104 ? -9.300 -6.917 -9.337 1.00 95.19 104 ILE A N 1
ATOM 791 C CA . ILE A 1 104 ? -10.021 -7.997 -8.649 1.00 95.19 104 ILE A CA 1
ATOM 792 C C . ILE A 1 104 ? -10.371 -7.552 -7.226 1.00 95.19 104 ILE A C 1
ATOM 794 O O . ILE A 1 104 ? -11.522 -7.671 -6.812 1.00 95.19 104 ILE A O 1
ATOM 798 N N . LEU A 1 105 ? -9.408 -6.978 -6.501 1.00 92.81 105 LEU A N 1
ATOM 799 C CA . LEU A 1 105 ? -9.633 -6.424 -5.168 1.00 92.81 105 LEU A CA 1
ATOM 800 C C . LEU A 1 105 ? -10.711 -5.332 -5.175 1.00 92.81 105 LEU A C 1
ATOM 802 O O . LEU A 1 105 ? -11.616 -5.375 -4.342 1.00 92.81 105 LEU A O 1
ATOM 806 N N . ALA A 1 106 ? -10.639 -4.381 -6.110 1.00 93.94 106 ALA A N 1
ATOM 807 C CA . ALA A 1 106 ? -11.624 -3.311 -6.238 1.00 93.94 106 ALA A CA 1
ATOM 808 C C . ALA A 1 106 ? -13.037 -3.872 -6.443 1.00 93.94 106 ALA A C 1
ATOM 810 O O . ALA A 1 106 ? -13.966 -3.453 -5.755 1.00 93.94 106 ALA A O 1
ATOM 811 N N . THR A 1 107 ? -13.188 -4.860 -7.329 1.00 94.81 107 THR A N 1
ATOM 812 C CA . THR A 1 107 ? -14.464 -5.532 -7.597 1.00 94.81 107 THR A CA 1
ATOM 813 C C . THR A 1 107 ? -14.962 -6.310 -6.383 1.00 94.81 107 THR A C 1
ATOM 815 O O . THR A 1 107 ? -16.112 -6.134 -5.989 1.00 94.81 107 THR A O 1
ATOM 818 N N . VAL A 1 108 ? -14.110 -7.123 -5.749 1.00 93.81 108 VAL A N 1
ATOM 819 C CA . VAL A 1 108 ? -14.471 -7.898 -4.549 1.00 93.81 108 VAL A CA 1
ATOM 820 C C . VAL A 1 108 ? -14.936 -6.972 -3.427 1.00 93.81 108 VAL A C 1
ATOM 822 O O . VAL A 1 108 ? -15.947 -7.250 -2.784 1.00 93.81 108 VAL A O 1
ATOM 825 N N . MET A 1 109 ? -14.263 -5.835 -3.234 1.00 93.38 109 MET A N 1
ATOM 826 C CA . MET A 1 109 ? -14.618 -4.870 -2.194 1.00 93.38 109 MET A CA 1
ATOM 827 C C . MET A 1 109 ? -16.019 -4.284 -2.359 1.00 93.38 109 MET A C 1
ATOM 829 O O . MET A 1 109 ? -16.628 -3.936 -1.354 1.00 93.38 109 MET A O 1
ATOM 833 N N . LEU A 1 110 ? -16.588 -4.229 -3.567 1.00 90.88 110 LEU A N 1
ATOM 834 C CA . LEU A 1 110 ? -17.968 -3.760 -3.760 1.00 90.88 110 LEU A CA 1
ATOM 835 C C . LEU A 1 110 ? -19.010 -4.687 -3.114 1.00 90.88 110 LEU A C 1
ATOM 837 O O . LEU A 1 110 ? -20.085 -4.217 -2.737 1.00 90.88 110 LEU A O 1
ATOM 841 N N . PHE A 1 111 ? -18.677 -5.968 -2.941 1.00 92.56 111 PHE A N 1
ATOM 842 C CA . PHE A 1 111 ? -19.550 -6.980 -2.340 1.00 92.56 111 PHE A CA 1
ATOM 843 C C . PHE A 1 111 ? -19.350 -7.139 -0.830 1.00 92.56 111 PHE A C 1
ATOM 845 O O . PHE A 1 111 ? -20.164 -7.783 -0.170 1.00 92.56 111 PHE A O 1
ATOM 852 N N . VAL A 1 112 ? -18.294 -6.552 -0.262 1.00 91.31 112 VAL A N 1
ATOM 853 C CA . VAL A 1 112 ? -18.039 -6.623 1.179 1.00 91.31 112 VAL A CA 1
ATOM 854 C C . VAL A 1 112 ? -19.000 -5.672 1.913 1.00 91.31 112 VAL A C 1
ATOM 856 O O . VAL A 1 112 ? -19.142 -4.512 1.507 1.00 91.31 112 VAL A O 1
ATOM 859 N N . PRO A 1 113 ? -19.689 -6.117 2.979 1.00 88.50 113 PRO A N 1
ATOM 860 C CA . PRO A 1 113 ? -20.524 -5.231 3.784 1.00 88.50 113 PRO A CA 1
ATOM 861 C C . PRO A 1 113 ? -19.661 -4.189 4.509 1.00 88.50 113 PRO A C 1
ATOM 863 O O . PRO A 1 113 ? -18.565 -4.488 4.977 1.00 88.50 113 PRO A O 1
ATOM 866 N N . GLU A 1 114 ? -20.146 -2.949 4.594 1.00 90.19 114 GLU A N 1
ATOM 867 C CA . GLU A 1 114 ? -19.475 -1.904 5.375 1.00 90.19 114 GLU A CA 1
ATOM 868 C C . GLU A 1 114 ? -19.731 -2.168 6.870 1.00 90.19 114 GLU A C 1
ATOM 870 O O . GLU A 1 114 ? -20.894 -2.154 7.276 1.00 90.19 114 GLU A O 1
ATOM 875 N N . PRO A 1 115 ? -18.692 -2.400 7.693 1.00 89.25 115 PRO A N 1
ATOM 876 C CA . PRO A 1 115 ? -18.865 -2.569 9.127 1.00 89.25 115 PRO A CA 1
ATOM 877 C C . PRO A 1 115 ? -19.145 -1.224 9.800 1.00 89.25 115 PRO A C 1
ATOM 879 O O . PRO A 1 115 ? -18.566 -0.189 9.431 1.00 89.25 115 PRO A O 1
ATOM 882 N N . GLU A 1 116 ? -19.979 -1.261 10.835 1.00 88.75 116 GLU A N 1
ATOM 883 C CA . GLU A 1 116 ? -20.132 -0.144 11.761 1.00 88.75 116 GLU A CA 1
ATOM 884 C C . GLU A 1 116 ? -18.792 0.148 12.448 1.00 88.75 116 GLU A C 1
ATOM 886 O O . GLU A 1 116 ? -18.047 -0.754 12.844 1.00 88.75 116 GLU A O 1
ATOM 891 N N . ARG A 1 117 ? -18.445 1.434 12.528 1.00 84.56 117 ARG A N 1
ATOM 892 C CA . ARG A 1 117 ? -17.160 1.873 13.082 1.00 84.56 117 ARG A CA 1
ATOM 893 C C . ARG A 1 117 ? -17.104 1.566 14.567 1.00 84.56 117 ARG A C 1
ATOM 895 O O . ARG A 1 117 ? -18.004 1.975 15.291 1.00 84.56 117 ARG A O 1
ATOM 902 N N . GLY A 1 118 ? -16.047 0.886 15.006 1.00 82.75 118 GLY A N 1
ATOM 903 C CA . GLY A 1 118 ? -15.865 0.577 16.419 1.00 82.75 118 GLY A CA 1
ATOM 904 C C . GLY A 1 118 ? -16.958 -0.327 16.994 1.00 82.75 118 GLY A C 1
ATOM 905 O O . GLY A 1 118 ? -17.142 -0.333 18.204 1.00 82.75 118 GLY A O 1
ATOM 906 N N . GLN A 1 119 ? -17.669 -1.118 16.175 1.00 84.69 119 GLN A N 1
ATOM 907 C CA . GLN A 1 119 ? -18.771 -1.975 16.653 1.00 84.69 119 GLN A CA 1
ATOM 908 C C . GLN A 1 119 ? -18.362 -2.982 17.746 1.00 84.69 119 GLN A C 1
ATOM 910 O O . GLN A 1 119 ? -19.206 -3.506 18.467 1.00 84.69 119 GLN A O 1
ATOM 915 N N . PHE A 1 120 ? -17.059 -3.254 17.873 1.00 85.50 120 PHE A N 1
ATOM 916 C CA . PHE A 1 120 ? -16.475 -4.118 18.901 1.00 85.50 120 PHE A CA 1
ATOM 917 C C . PHE A 1 120 ? -15.592 -3.365 19.907 1.00 85.50 120 PHE A C 1
ATOM 919 O O . PHE A 1 120 ? -14.907 -4.008 20.705 1.00 85.50 120 PHE A O 1
ATOM 926 N N . ASP A 1 121 ? -15.559 -2.032 19.871 1.00 83.00 121 ASP A N 1
ATOM 927 C CA . ASP A 1 121 ? -14.742 -1.240 20.786 1.00 83.00 121 ASP A CA 1
ATOM 928 C C . ASP A 1 121 ? -15.486 -1.018 22.112 1.00 83.00 121 ASP A C 1
ATOM 930 O O . ASP A 1 121 ? -16.624 -0.563 22.165 1.00 83.00 121 ASP A O 1
ATOM 934 N N . THR A 1 122 ? -14.825 -1.360 23.218 1.00 79.19 122 THR A N 1
ATOM 935 C CA . THR A 1 122 ? -15.403 -1.326 24.575 1.00 79.19 122 THR A CA 1
ATOM 936 C C . THR A 1 122 ? -15.057 -0.056 25.350 1.00 79.19 122 THR A C 1
ATOM 938 O O . THR A 1 122 ? -15.589 0.187 26.433 1.00 79.19 122 THR A O 1
ATOM 941 N N . ARG A 1 123 ? -14.132 0.757 24.826 1.00 75.81 123 ARG A N 1
ATOM 942 C CA . ARG A 1 123 ? -13.631 1.961 25.495 1.00 75.81 123 ARG A CA 1
ATOM 943 C C . ARG A 1 123 ? -14.417 3.190 25.034 1.00 75.81 123 ARG A C 1
ATOM 945 O O . ARG A 1 123 ? -14.611 3.343 23.833 1.00 75.81 123 ARG A O 1
ATOM 952 N N . PRO A 1 124 ? -14.802 4.094 25.951 1.00 73.69 124 PRO A N 1
ATOM 953 C CA . PRO A 1 124 ? -15.504 5.314 25.578 1.00 73.69 124 PRO A CA 1
ATOM 954 C C . PRO A 1 124 ? -14.611 6.226 24.727 1.00 73.69 124 PRO A C 1
ATOM 956 O O . PRO A 1 124 ? -13.416 6.384 25.008 1.00 73.69 124 PRO A O 1
ATOM 959 N N . GLU A 1 125 ? -15.194 6.847 23.701 1.00 69.88 125 GLU A N 1
ATOM 960 C CA . GLU A 1 125 ? -14.520 7.894 22.936 1.00 69.88 125 GLU A CA 1
ATOM 961 C C . GLU A 1 125 ? -14.253 9.103 23.841 1.00 69.88 125 GLU A C 1
ATOM 963 O O . GLU A 1 125 ? -15.160 9.629 24.485 1.00 69.88 125 GLU A O 1
ATOM 968 N N . THR A 1 126 ? -13.001 9.564 23.893 1.00 72.81 126 THR A N 1
ATOM 969 C CA . THR A 1 126 ? -12.645 10.812 24.578 1.00 72.81 126 THR A CA 1
ATOM 970 C C . THR A 1 126 ? -12.230 11.880 23.559 1.00 72.81 126 THR A C 1
ATOM 972 O O . THR A 1 126 ? -11.542 11.549 22.588 1.00 72.81 126 THR A O 1
ATOM 975 N N . PRO A 1 127 ? -12.570 13.170 23.771 1.00 67.31 127 PRO A N 1
ATOM 976 C CA . PRO A 1 127 ? -12.222 14.256 22.842 1.00 67.31 127 PRO A CA 1
ATOM 977 C C . PRO A 1 127 ? -10.715 14.393 22.574 1.00 67.31 127 PRO A C 1
ATOM 979 O O . PRO A 1 127 ? -10.293 14.822 21.502 1.00 67.31 127 PRO A O 1
ATOM 982 N N . GLU A 1 128 ? -9.879 14.012 23.542 1.00 65.06 128 GLU A N 1
ATOM 983 C CA . GLU A 1 128 ? -8.420 14.034 23.401 1.00 65.06 128 GLU A CA 1
ATOM 984 C C . GLU A 1 128 ? -7.881 12.895 22.526 1.00 65.06 128 GLU A C 1
ATOM 986 O O . GLU A 1 128 ? -6.852 13.072 21.875 1.00 65.06 128 GLU A O 1
ATOM 991 N N . ARG A 1 129 ? -8.569 11.745 22.466 1.00 64.69 129 ARG A N 1
ATOM 992 C CA . ARG A 1 129 ? -8.187 10.608 21.607 1.00 64.69 129 ARG A CA 1
ATOM 993 C C . ARG A 1 129 ? -8.592 10.810 20.147 1.00 64.69 129 ARG A C 1
ATOM 995 O O . ARG A 1 129 ? -7.946 10.244 19.271 1.00 64.69 129 ARG A O 1
ATOM 1002 N N . SER A 1 130 ? -9.627 11.607 19.890 1.00 65.88 130 SER A N 1
ATOM 1003 C CA . SER A 1 130 ? -10.144 11.875 18.541 1.00 65.88 130 SER A CA 1
ATOM 1004 C C . SER A 1 130 ? -9.611 13.169 17.916 1.00 65.88 130 SER A C 1
ATOM 1006 O O . SER A 1 130 ? -9.760 13.379 16.712 1.00 65.88 130 SER A O 1
ATOM 1008 N N . SER A 1 131 ? -8.956 14.037 18.695 1.00 83.69 131 SER A N 1
ATOM 1009 C CA . SER A 1 131 ? -8.418 15.304 18.195 1.00 83.69 131 SER A CA 1
ATOM 1010 C C . SER A 1 131 ? -6.993 15.170 17.652 1.00 83.69 131 SER A C 1
ATOM 1012 O O . SER A 1 131 ? -6.086 14.698 18.340 1.00 83.69 131 SER A O 1
ATOM 1014 N N . ILE A 1 132 ? -6.755 15.725 16.457 1.00 83.94 132 ILE A N 1
ATOM 1015 C CA . ILE A 1 132 ? -5.414 15.870 15.858 1.00 83.94 132 ILE A CA 1
ATOM 1016 C C . ILE A 1 132 ? -4.453 16.571 16.832 1.00 83.94 132 ILE A C 1
ATOM 1018 O O . ILE A 1 132 ? -3.291 16.188 16.949 1.00 83.94 132 ILE A O 1
ATOM 1022 N N . ARG A 1 133 ? -4.946 17.561 17.590 1.00 82.94 133 ARG A N 1
ATOM 1023 C CA . ARG A 1 133 ? -4.153 18.293 18.590 1.00 82.94 133 ARG A CA 1
ATOM 1024 C C . ARG A 1 133 ? -3.770 17.429 19.797 1.00 82.94 133 ARG A C 1
ATOM 1026 O O . ARG A 1 133 ? -2.745 17.685 20.421 1.00 82.94 133 ARG A O 1
ATOM 1033 N N . GLY A 1 134 ? -4.590 16.437 20.143 1.00 83.25 134 GLY A N 1
ATOM 1034 C CA . GLY A 1 134 ? -4.284 15.467 21.196 1.00 83.25 134 GLY A CA 1
ATOM 1035 C C . GLY A 1 134 ? -3.194 14.490 20.757 1.00 83.25 134 GLY A C 1
ATOM 1036 O O . GLY A 1 134 ? -2.240 14.253 21.497 1.00 83.25 134 GLY A O 1
ATOM 1037 N N . LEU A 1 135 ? -3.266 14.018 19.508 1.00 85.50 135 LEU A N 1
ATOM 1038 C CA . LEU A 1 135 ? -2.243 13.157 18.905 1.00 85.50 135 LEU A CA 1
ATOM 1039 C C . LEU A 1 135 ? -0.872 13.845 18.842 1.00 85.50 135 LEU A C 1
ATOM 1041 O O . LEU A 1 135 ? 0.121 13.257 19.263 1.00 85.50 135 LEU A O 1
ATOM 1045 N N . THR A 1 136 ? -0.808 15.107 18.404 1.00 87.44 136 THR A N 1
ATOM 1046 C CA . THR A 1 136 ? 0.463 15.855 18.319 1.00 87.44 136 THR A CA 1
ATOM 1047 C C . THR A 1 136 ? 1.063 16.229 19.675 1.00 87.44 136 THR A C 1
ATOM 1049 O O . THR A 1 136 ? 2.209 16.663 19.732 1.00 87.44 136 THR A O 1
ATOM 1052 N N . ARG A 1 137 ? 0.324 16.062 20.776 1.00 87.50 137 ARG A N 1
ATOM 1053 C CA . ARG A 1 137 ? 0.820 16.274 22.145 1.00 87.50 137 ARG A CA 1
ATOM 1054 C C . ARG A 1 137 ? 1.223 14.983 22.849 1.00 87.50 137 ARG A C 1
ATOM 1056 O O . ARG A 1 137 ? 1.804 15.049 23.927 1.00 87.50 137 ARG A O 1
ATOM 1063 N N . ASN A 1 138 ? 0.919 13.824 22.270 1.00 89.25 138 ASN A N 1
ATOM 1064 C CA . ASN A 1 138 ? 1.236 12.534 22.861 1.00 89.25 138 ASN A CA 1
ATOM 1065 C C . ASN A 1 138 ? 2.670 12.113 22.471 1.00 89.25 138 ASN A C 1
ATOM 1067 O O . ASN A 1 138 ? 2.897 11.738 21.317 1.00 89.25 138 ASN A O 1
ATOM 1071 N N . PRO A 1 139 ? 3.642 12.129 23.406 1.00 90.19 139 PRO A N 1
ATOM 1072 C CA . PRO A 1 139 ? 5.031 11.808 23.086 1.00 90.19 139 PRO A CA 1
ATOM 1073 C C . PRO A 1 139 ? 5.194 10.359 22.619 1.00 90.19 139 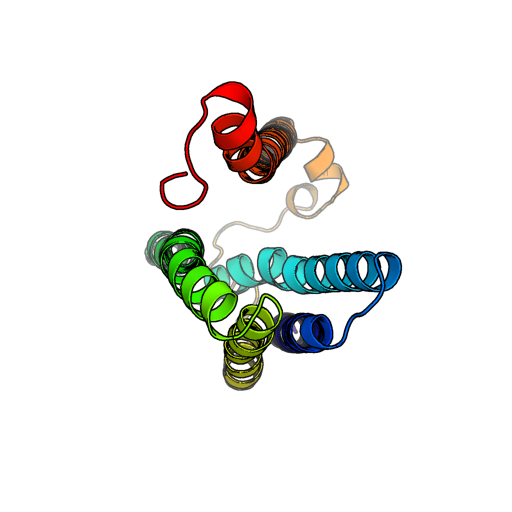PRO A C 1
ATOM 1075 O O . PRO A 1 139 ? 5.958 10.112 21.696 1.00 90.19 139 PRO A O 1
ATOM 1078 N N . ALA A 1 140 ? 4.430 9.408 23.170 1.00 91.31 140 ALA A N 1
ATOM 1079 C CA . ALA A 1 140 ? 4.497 8.011 22.743 1.00 91.31 140 ALA A CA 1
ATOM 1080 C C . ALA A 1 140 ? 4.039 7.842 21.285 1.00 91.31 140 ALA A C 1
ATOM 1082 O O . ALA A 1 140 ? 4.673 7.121 20.516 1.00 91.31 140 ALA A O 1
ATOM 1083 N N . PHE A 1 141 ? 2.976 8.550 20.885 1.00 90.50 141 PHE A N 1
ATOM 1084 C CA . PHE A 1 141 ? 2.512 8.563 19.496 1.00 90.50 141 PHE A CA 1
ATOM 1085 C C . PHE A 1 141 ? 3.558 9.174 18.553 1.00 90.50 141 PHE A C 1
ATOM 1087 O O . PHE A 1 141 ? 3.854 8.593 17.507 1.00 90.50 141 PHE A O 1
ATOM 1094 N N . LEU A 1 142 ? 4.146 10.315 18.930 1.00 93.00 142 LEU A N 1
ATOM 1095 C CA . LEU A 1 142 ? 5.167 10.984 18.123 1.00 93.00 142 LEU A CA 1
ATOM 1096 C C . LEU A 1 142 ? 6.435 10.140 17.978 1.00 93.00 142 LEU A C 1
ATOM 1098 O O . LEU A 1 142 ? 6.920 9.971 16.862 1.00 93.00 142 LEU A O 1
ATOM 1102 N N . THR A 1 143 ? 6.952 9.574 19.071 1.00 94.94 143 THR A N 1
ATOM 1103 C CA . THR A 1 143 ? 8.154 8.731 19.041 1.00 94.94 143 THR A CA 1
ATOM 1104 C C . THR A 1 143 ? 7.928 7.472 18.209 1.00 94.94 143 THR A C 1
ATOM 1106 O O . THR A 1 143 ? 8.783 7.133 17.393 1.00 94.94 143 THR A O 1
ATOM 1109 N N . ALA A 1 144 ? 6.775 6.809 18.346 1.00 93.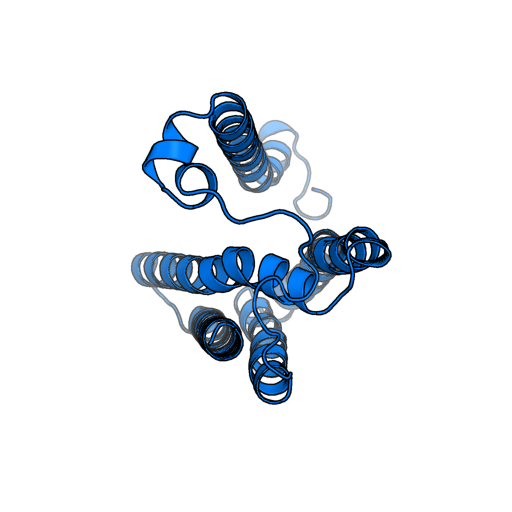56 144 ALA A N 1
ATOM 1110 C CA . ALA A 1 144 ? 6.452 5.631 17.542 1.00 93.56 144 ALA A CA 1
ATOM 1111 C C . ALA A 1 144 ? 6.324 5.971 16.046 1.00 93.56 144 ALA A C 1
ATOM 1113 O O . ALA A 1 144 ? 6.882 5.274 15.199 1.00 93.56 144 ALA A O 1
ATOM 1114 N N . THR A 1 145 ? 5.639 7.071 15.720 1.00 93.06 145 THR A N 1
ATOM 1115 C CA . THR A 1 145 ? 5.437 7.510 14.330 1.00 93.06 145 THR A CA 1
ATOM 1116 C C . THR A 1 145 ? 6.754 7.924 13.680 1.00 93.06 145 THR A C 1
ATOM 1118 O O . THR A 1 145 ? 7.063 7.480 12.575 1.00 93.06 145 THR A O 1
ATOM 1121 N N . LEU A 1 146 ? 7.560 8.736 14.371 1.00 95.31 146 LEU A N 1
ATOM 1122 C CA . LEU A 1 146 ? 8.859 9.178 13.869 1.00 95.31 146 LEU A CA 1
ATOM 1123 C C . LEU A 1 146 ? 9.833 8.002 13.743 1.00 95.31 146 LEU A C 1
ATOM 1125 O O . LEU A 1 146 ? 10.518 7.894 12.731 1.00 95.31 146 LEU A O 1
ATOM 1129 N N . GLY A 1 147 ? 9.846 7.087 14.716 1.00 96.31 147 GLY A N 1
ATOM 1130 C CA . GLY A 1 147 ? 10.647 5.865 14.649 1.00 96.31 147 GLY A CA 1
ATOM 1131 C C . GLY A 1 147 ? 10.296 5.010 13.430 1.00 96.31 147 GLY A C 1
ATOM 1132 O O . GLY A 1 147 ? 11.188 4.605 12.685 1.00 96.31 147 GLY A O 1
ATOM 1133 N N . MET A 1 148 ? 9.002 4.810 13.160 1.00 93.62 148 MET A N 1
ATOM 1134 C CA . MET A 1 148 ? 8.539 4.094 11.967 1.00 93.62 148 MET A CA 1
ATOM 1135 C C . MET A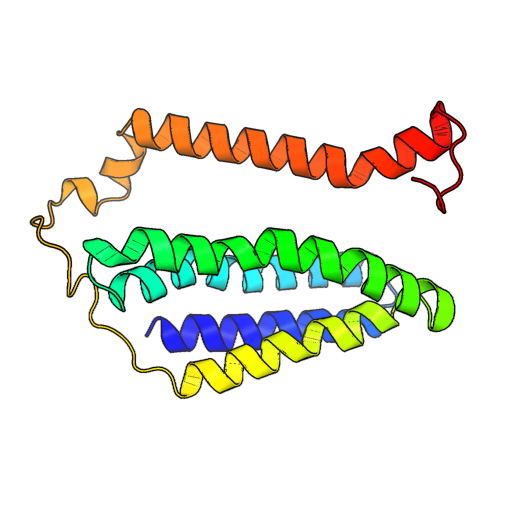 1 148 ? 8.918 4.826 10.668 1.00 93.62 148 MET A C 1
ATOM 1137 O O . MET A 1 148 ? 9.351 4.192 9.703 1.00 93.62 148 MET A O 1
ATOM 1141 N N . ALA A 1 149 ? 8.808 6.157 10.634 1.00 93.81 149 ALA A N 1
ATOM 1142 C CA . ALA A 1 149 ? 9.212 6.964 9.482 1.00 93.81 149 ALA A CA 1
ATOM 1143 C C . ALA A 1 149 ? 10.722 6.854 9.204 1.00 93.81 149 ALA A C 1
ATOM 1145 O O . ALA A 1 149 ? 11.133 6.644 8.065 1.00 93.81 149 ALA A O 1
ATOM 1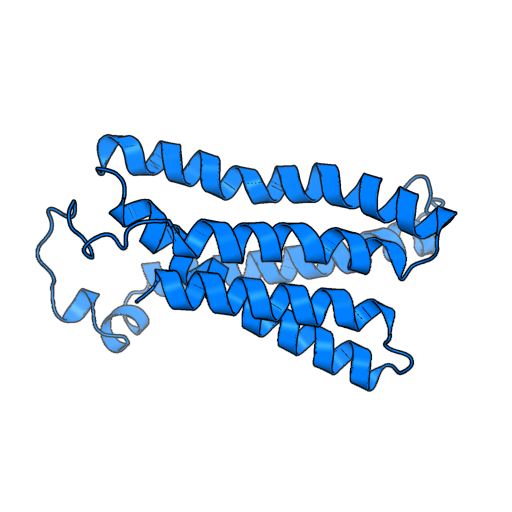146 N N . MET A 1 150 ? 11.558 6.921 10.244 1.00 96.06 150 MET A N 1
ATOM 1147 C CA . MET A 1 150 ? 13.010 6.753 10.115 1.00 96.06 150 MET A CA 1
ATOM 1148 C C . MET A 1 150 ? 13.380 5.337 9.660 1.00 96.06 150 MET A C 1
ATOM 1150 O O . MET A 1 150 ? 14.230 5.171 8.785 1.00 96.06 150 MET A O 1
ATOM 1154 N N . MET A 1 151 ? 12.717 4.317 10.210 1.00 95.44 151 MET A N 1
ATOM 1155 C CA . MET A 1 151 ? 12.934 2.922 9.827 1.00 95.44 151 MET A CA 1
ATOM 1156 C C . MET A 1 151 ? 12.573 2.678 8.357 1.00 95.44 151 MET A C 1
ATOM 1158 O O . MET A 1 151 ? 13.358 2.089 7.618 1.00 95.44 151 MET A O 1
ATOM 1162 N N . THR A 1 152 ? 11.410 3.159 7.912 1.00 91.94 152 THR A N 1
ATOM 1163 C CA . THR A 1 152 ? 10.960 3.013 6.516 1.00 91.94 152 THR A CA 1
ATOM 1164 C C . THR A 1 152 ? 11.827 3.807 5.542 1.00 91.94 152 THR A C 1
ATOM 1166 O O . THR A 1 152 ? 12.129 3.301 4.462 1.00 91.94 152 THR A O 1
ATOM 1169 N N . PHE A 1 153 ? 12.311 4.990 5.935 1.00 92.38 153 PHE A N 1
ATOM 1170 C CA . PHE A 1 153 ? 13.297 5.751 5.166 1.00 92.38 153 PHE A CA 1
ATOM 1171 C C . PHE A 1 153 ? 14.599 4.958 4.966 1.00 92.38 153 PHE A C 1
ATOM 1173 O O . PHE A 1 153 ? 15.062 4.802 3.834 1.00 92.38 153 PHE A O 1
ATOM 1180 N N . ALA A 1 154 ? 15.161 4.400 6.044 1.00 94.25 154 ALA A N 1
ATOM 1181 C CA . ALA A 1 154 ? 16.375 3.589 5.974 1.00 94.25 154 ALA A CA 1
ATOM 1182 C C . ALA A 1 154 ? 16.170 2.320 5.127 1.00 94.25 154 ALA A C 1
ATOM 1184 O O . ALA A 1 154 ? 16.999 2.004 4.271 1.00 94.25 154 ALA A O 1
ATOM 1185 N N . GLN A 1 155 ? 15.042 1.627 5.315 1.00 91.75 155 GLN A N 1
ATOM 1186 C CA . GLN A 1 155 ? 14.685 0.440 4.538 1.00 91.75 155 GLN A CA 1
ATOM 1187 C C . GLN A 1 155 ? 14.542 0.758 3.043 1.00 91.75 155 GLN A C 1
ATOM 1189 O O . GLN A 1 155 ? 15.060 0.014 2.213 1.00 91.75 155 GLN A O 1
ATOM 1194 N N . GLY A 1 156 ? 13.875 1.863 2.692 1.00 88.38 156 GLY A N 1
ATOM 1195 C CA . GLY A 1 156 ? 13.710 2.295 1.302 1.00 88.38 156 GLY A CA 1
ATOM 1196 C C . GLY A 1 156 ? 15.044 2.628 0.634 1.00 88.38 156 GLY A C 1
ATOM 1197 O O . GLY A 1 156 ? 15.297 2.193 -0.489 1.00 88.38 156 GLY A O 1
ATOM 1198 N N . GLY A 1 157 ? 15.932 3.327 1.350 1.00 89.75 157 GLY A N 1
ATOM 1199 C CA . GLY A 1 157 ? 17.288 3.607 0.877 1.00 89.75 157 GLY A CA 1
ATOM 1200 C C . GLY A 1 157 ? 18.089 2.330 0.616 1.00 89.75 157 GLY A C 1
ATOM 1201 O O . GLY A 1 157 ? 18.671 2.174 -0.457 1.00 89.75 157 GLY A O 1
ATOM 1202 N N . LEU A 1 158 ? 18.071 1.382 1.555 1.00 90.12 158 LEU A N 1
ATOM 1203 C CA . LEU A 1 158 ? 18.738 0.093 1.372 1.00 90.12 158 LEU A CA 1
ATOM 1204 C C . LEU A 1 158 ? 18.163 -0.670 0.175 1.00 90.12 158 LEU A C 1
ATOM 1206 O O . LEU A 1 158 ? 18.924 -1.103 -0.682 1.00 90.12 158 LEU A O 1
ATOM 1210 N N . LEU A 1 159 ? 16.840 -0.783 0.058 1.00 86.38 159 LEU A N 1
ATOM 1211 C CA . LEU A 1 159 ? 16.203 -1.552 -1.015 1.00 86.38 159 LEU A CA 1
ATOM 1212 C C . LEU A 1 159 ? 16.605 -1.049 -2.413 1.00 86.38 159 LEU A C 1
ATOM 1214 O O . LEU A 1 159 ? 16.884 -1.855 -3.297 1.00 86.38 159 LEU A O 1
ATOM 1218 N N . VAL A 1 160 ? 16.699 0.271 -2.605 1.00 86.25 160 VAL A N 1
ATOM 1219 C CA . VAL A 1 160 ? 17.074 0.871 -3.898 1.00 86.25 160 VAL A CA 1
ATOM 1220 C C . VAL A 1 160 ? 18.573 0.748 -4.185 1.00 86.25 160 VAL A C 1
ATOM 1222 O O . VAL A 1 160 ? 18.975 0.436 -5.308 1.00 86.25 160 VAL A O 1
ATOM 1225 N N . TRP A 1 161 ? 19.421 1.013 -3.191 1.00 88.19 161 TRP A N 1
ATOM 1226 C CA . TRP A 1 161 ? 20.860 1.160 -3.420 1.00 88.19 161 TRP A CA 1
ATOM 1227 C C . TRP A 1 161 ? 21.658 -0.127 -3.220 1.00 88.19 161 TRP A C 1
ATOM 1229 O O . TRP A 1 161 ? 22.755 -0.232 -3.773 1.00 88.19 161 TRP A O 1
ATOM 1239 N N . MET A 1 162 ? 21.128 -1.121 -2.502 1.00 86.88 162 MET A N 1
ATOM 1240 C CA . MET A 1 162 ? 21.832 -2.380 -2.230 1.00 86.88 162 MET A CA 1
ATOM 1241 C C . MET A 1 162 ? 22.256 -3.132 -3.503 1.00 86.88 162 MET A C 1
ATOM 1243 O O . MET A 1 162 ? 23.438 -3.474 -3.589 1.00 86.88 162 MET A O 1
ATOM 1247 N N . PRO A 1 163 ? 21.406 -3.323 -4.535 1.00 82.88 163 PRO A N 1
ATOM 1248 C CA . PRO A 1 163 ? 21.837 -4.004 -5.762 1.00 82.88 163 PRO A CA 1
ATOM 1249 C C . PRO A 1 163 ? 22.971 -3.256 -6.480 1.00 82.88 163 PRO A C 1
ATOM 1251 O O . PRO A 1 163 ? 23.950 -3.852 -6.931 1.00 82.88 163 PRO A O 1
ATOM 1254 N N . THR A 1 164 ? 22.888 -1.922 -6.522 1.00 84.81 164 THR A N 1
ATOM 1255 C CA . THR A 1 164 ? 23.919 -1.072 -7.139 1.00 84.81 164 THR A CA 1
ATOM 1256 C C . THR A 1 164 ? 25.229 -1.116 -6.350 1.00 84.81 164 THR A C 1
ATOM 1258 O O . THR A 1 164 ? 26.301 -1.192 -6.950 1.00 84.81 164 THR A O 1
ATOM 1261 N N . PHE A 1 165 ? 25.159 -1.099 -5.016 1.00 86.62 165 PHE A N 1
ATOM 1262 C CA . PHE A 1 165 ? 26.307 -1.244 -4.119 1.00 86.62 165 PHE A CA 1
ATOM 1263 C C . PHE A 1 165 ? 27.024 -2.581 -4.356 1.00 86.62 165 PHE A C 1
ATOM 1265 O O . PHE A 1 165 ? 28.238 -2.606 -4.574 1.00 86.62 165 PHE A O 1
ATOM 1272 N N . LEU A 1 166 ? 26.273 -3.687 -4.364 1.00 84.75 166 LEU A N 1
ATOM 1273 C CA . LEU A 1 166 ? 26.811 -5.035 -4.562 1.00 84.75 166 LEU A CA 1
ATOM 1274 C C . LEU A 1 166 ? 27.431 -5.199 -5.953 1.00 84.75 166 LEU A C 1
ATOM 1276 O O . LEU A 1 166 ? 28.527 -5.746 -6.077 1.00 84.75 166 LEU A O 1
ATOM 1280 N N . SER A 1 167 ? 26.784 -4.663 -6.987 1.00 81.88 167 SER A N 1
ATOM 1281 C CA . SER A 1 167 ? 27.309 -4.743 -8.347 1.00 81.88 167 SER A CA 1
ATOM 1282 C C . SER A 1 167 ? 28.560 -3.884 -8.550 1.00 81.88 167 SER A C 1
ATOM 1284 O O . SER A 1 167 ? 29.581 -4.387 -9.016 1.00 81.88 167 SER A O 1
ATOM 1286 N N . ARG A 1 168 ? 28.527 -2.600 -8.161 1.00 85.94 168 ARG A N 1
ATOM 1287 C CA . ARG A 1 168 ? 29.617 -1.653 -8.460 1.00 85.94 168 ARG A CA 1
ATOM 1288 C C . ARG A 1 168 ? 30.823 -1.775 -7.534 1.00 85.94 168 ARG A C 1
ATOM 1290 O O . ARG A 1 168 ? 31.942 -1.602 -7.999 1.00 85.94 168 ARG A O 1
ATOM 1297 N N . MET A 1 169 ? 30.614 -2.023 -6.239 1.00 87.88 169 MET A N 1
ATOM 1298 C CA . MET A 1 169 ? 31.711 -2.050 -5.258 1.00 87.88 169 MET A CA 1
ATOM 1299 C C . MET A 1 169 ? 32.164 -3.456 -4.878 1.00 87.88 169 MET A C 1
ATOM 1301 O O . MET A 1 169 ? 33.312 -3.628 -4.475 1.00 87.88 169 MET A O 1
ATOM 1305 N N . ARG A 1 170 ? 31.281 -4.458 -4.964 1.00 82.06 170 ARG A N 1
ATOM 1306 C CA . ARG A 1 170 ? 31.615 -5.848 -4.608 1.00 82.06 170 ARG A CA 1
ATOM 1307 C C . ARG A 1 170 ? 31.793 -6.764 -5.819 1.00 82.06 170 ARG A C 1
ATOM 1309 O O . ARG A 1 170 ? 32.239 -7.889 -5.636 1.00 82.06 170 ARG A O 1
ATOM 1316 N N . GLY A 1 171 ? 31.487 -6.293 -7.031 1.00 78.94 171 GLY A N 1
ATOM 1317 C CA . GLY A 1 171 ? 31.669 -7.057 -8.267 1.00 78.94 171 GLY A CA 1
ATOM 1318 C C . GLY A 1 171 ? 30.694 -8.226 -8.437 1.00 78.94 171 GLY A C 1
ATOM 1319 O O . GLY A 1 171 ? 30.930 -9.087 -9.282 1.00 78.94 171 GLY A O 1
ATOM 1320 N N . TYR A 1 172 ? 29.607 -8.283 -7.659 1.00 76.56 172 TYR A N 1
ATOM 1321 C CA . TYR A 1 172 ? 28.584 -9.313 -7.835 1.00 76.56 172 TYR A CA 1
ATOM 1322 C C . TYR A 1 172 ? 27.775 -9.055 -9.114 1.00 76.56 172 TYR A C 1
ATOM 1324 O O . TYR A 1 172 ? 27.342 -7.934 -9.389 1.00 76.56 172 TYR A O 1
ATOM 1332 N N . SER A 1 173 ? 27.550 -10.097 -9.914 1.00 67.00 173 SER A N 1
ATOM 1333 C CA . SER A 1 173 ? 26.669 -10.012 -11.084 1.00 67.00 173 SER A CA 1
ATOM 1334 C C . SER A 1 173 ? 25.214 -9.826 -10.643 1.00 67.00 173 SER A C 1
ATOM 1336 O O . SER A 1 173 ? 24.791 -10.492 -9.702 1.00 67.00 173 SER A O 1
ATOM 1338 N N . LEU A 1 174 ? 24.422 -9.036 -11.374 1.00 59.09 174 LEU A N 1
ATOM 1339 C CA . LEU A 1 174 ? 22.994 -8.781 -11.092 1.00 59.09 174 LEU A CA 1
ATOM 1340 C C . LEU A 1 174 ? 22.096 -10.039 -11.085 1.00 59.09 174 LEU A C 1
ATOM 1342 O O . LEU A 1 174 ? 20.953 -9.959 -10.666 1.00 59.09 174 LEU A O 1
ATOM 1346 N N . GLN A 1 175 ? 22.590 -11.194 -11.547 1.00 55.09 175 GLN A N 1
ATOM 1347 C CA . GLN A 1 175 ? 21.908 -12.490 -11.401 1.00 55.09 175 GLN A CA 1
ATOM 1348 C C . GLN A 1 175 ? 22.051 -13.115 -10.001 1.00 55.09 175 GLN A C 1
ATOM 1350 O O . GLN A 1 175 ? 21.278 -14.002 -9.659 1.00 55.09 175 GLN A O 1
ATOM 1355 N N . HIS A 1 176 ? 23.039 -12.679 -9.214 1.00 45.12 176 HIS A N 1
ATOM 1356 C CA . HIS A 1 176 ? 23.374 -13.208 -7.885 1.00 45.12 176 HIS A CA 1
ATOM 1357 C C . HIS A 1 176 ? 23.177 -12.173 -6.757 1.00 45.12 176 HIS A C 1
ATOM 1359 O O . HIS A 1 176 ? 23.489 -12.477 -5.607 1.00 45.12 176 HIS A O 1
ATOM 1365 N N . ALA A 1 177 ? 22.724 -10.957 -7.085 1.00 40.91 177 ALA A N 1
ATOM 1366 C CA . ALA A 1 177 ? 22.495 -9.840 -6.162 1.00 40.91 177 ALA A CA 1
ATOM 1367 C C . ALA A 1 177 ? 20.996 -9.572 -6.012 1.00 40.91 177 ALA A C 1
ATOM 1369 O O . ALA A 1 177 ? 20.583 -9.231 -4.882 1.00 40.91 177 ALA A O 1
#

Sequence (177 aa):
SRRLIIALGAFAWSGVTLLTAFVHSYDALLLRHTLVGVGEASFVTISPTFVADLFPESKRGRVLGVFYLAIPVGFALGYPIGGFFGTHFGWRAPFLIAGLPGFILATVMLFVPEPERGQFDTRPETPERSSIRGLTRNPAFLTATLGMAMMTFAQGGLLVWMPTFLSRMRGYSLQHA

pLDDT: mean 88.76, std 8.46, range [40.91, 96.31]